Protein AF-A0A1G8D547-F1 (afdb_monomer_lite)

Sequence (159 aa):
MPERPPTANAPAVGGAAVYGAARLHSMTLLTQAVMVRANIDLDRMSAQQKVELADEIYVQQPNLLASILVFPRYGVDMLQLEVPIHVLLVAFQATKHCGHALPTISEDVQEICLQRLTATMKFTEGVPPDFIEQMITRFCVDRPERYLLAFVGAQLQSK

Secondary structure (DSSP, 8-state):
--PPPPPP------HHHHHHHHHHHHHTT--HHHHHHHHHHHHHS-HHHHHHHHHHHHHH-HHHHHHHHTGGGGT--HHHHHHHHHHHHHHHHHHHHTT-PPPP--HHHHHHHHHHHHHHHHHHTT--HHHHHHHHHHHHHTSTTHHHHHHHHHHHH--

Radius of gyration: 19.85 Å; chains: 1; bounding box: 50×58×54 Å

pLDDT: mean 74.21, std 18.01, range [31.64, 93.62]

Structure (mmCIF, N/CA/C/O backbone):
data_AF-A0A1G8D547-F1
#
_entry.id   AF-A0A1G8D547-F1
#
loop_
_atom_site.group_PDB
_atom_site.id
_atom_site.type_symbol
_atom_site.label_atom_id
_atom_site.label_alt_id
_atom_site.label_comp_id
_atom_site.label_asym_id
_atom_site.label_entity_id
_atom_site.label_seq_id
_atom_site.pdbx_PDB_ins_code
_atom_site.Cartn_x
_atom_site.Cartn_y
_atom_site.Cartn_z
_atom_site.occupancy
_atom_site.B_iso_or_equiv
_atom_site.auth_seq_id
_atom_site.auth_comp_id
_atom_site.auth_asym_id
_atom_site.auth_atom_id
_atom_site.pdbx_PDB_model_num
ATOM 1 N N . MET A 1 1 ? -31.331 -45.184 -36.145 1.00 42.84 1 MET A N 1
ATOM 2 C CA . MET A 1 1 ? -30.795 -44.396 -35.016 1.00 42.84 1 MET A CA 1
ATOM 3 C C . MET A 1 1 ? -29.322 -44.132 -35.272 1.00 42.84 1 MET A C 1
ATOM 5 O O . MET A 1 1 ? -28.595 -45.109 -35.389 1.00 42.84 1 MET 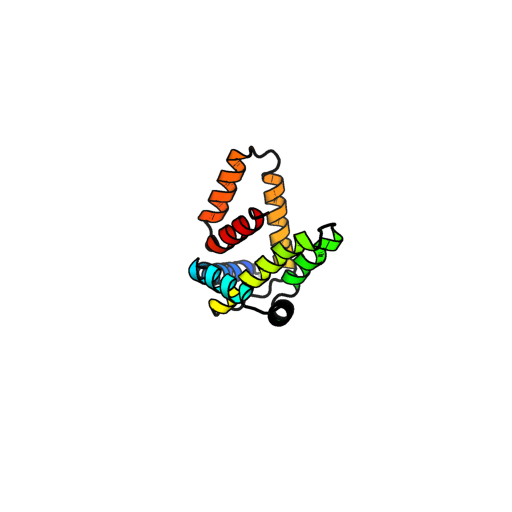A O 1
ATOM 9 N N . PRO A 1 2 ? -28.886 -42.871 -35.402 1.00 39.09 2 PRO A N 1
ATOM 10 C CA . PRO A 1 2 ? -27.487 -42.510 -35.224 1.00 39.09 2 PRO A CA 1
ATOM 11 C C . PRO A 1 2 ? -27.320 -41.626 -33.978 1.00 39.09 2 PRO A C 1
ATOM 13 O O . PRO A 1 2 ? -28.048 -40.652 -33.784 1.00 39.09 2 PRO A O 1
ATOM 16 N N . GLU A 1 3 ? -26.384 -42.016 -33.118 1.00 38.78 3 GLU A N 1
ATOM 17 C CA . GLU A 1 3 ? -26.054 -41.343 -31.863 1.00 38.78 3 GLU A CA 1
ATOM 18 C C . GLU A 1 3 ? -25.412 -39.965 -32.092 1.00 38.78 3 GLU A C 1
ATOM 20 O O . GLU A 1 3 ? -24.568 -39.787 -32.971 1.00 38.78 3 GLU A O 1
ATOM 25 N N . ARG A 1 4 ? -25.820 -38.981 -31.280 1.00 46.88 4 ARG A N 1
ATOM 26 C CA . ARG A 1 4 ? -25.168 -37.665 -31.176 1.00 46.88 4 ARG A CA 1
ATOM 27 C C . ARG A 1 4 ? -23.829 -37.805 -30.440 1.00 46.88 4 ARG A C 1
ATOM 29 O O . ARG A 1 4 ? -23.796 -38.487 -29.419 1.00 46.88 4 ARG A O 1
ATOM 36 N N . PRO A 1 5 ? -22.768 -37.091 -30.853 1.00 46.81 5 PRO A N 1
ATOM 37 C CA . PRO A 1 5 ? -21.551 -36.990 -30.056 1.00 46.81 5 PRO A CA 1
ATOM 38 C C . PRO A 1 5 ? -21.777 -36.112 -28.807 1.00 46.81 5 PRO A C 1
ATOM 40 O O . PRO A 1 5 ? -22.607 -35.195 -28.845 1.00 46.81 5 PRO A O 1
ATOM 43 N N . PRO A 1 6 ? -21.050 -36.359 -27.700 1.00 42.41 6 PRO A N 1
ATOM 44 C CA . PRO A 1 6 ? -21.187 -35.586 -26.474 1.00 42.41 6 PRO A CA 1
ATOM 45 C C . PRO A 1 6 ? -20.601 -34.182 -26.657 1.00 42.41 6 PRO A C 1
ATOM 47 O O . PRO A 1 6 ? -19.496 -33.998 -27.167 1.00 42.41 6 PRO A O 1
ATOM 50 N N . THR A 1 7 ? -21.365 -33.181 -26.227 1.00 45.09 7 THR A N 1
ATOM 51 C CA . THR A 1 7 ? -20.963 -31.775 -26.166 1.00 45.09 7 THR A CA 1
ATOM 52 C C . THR A 1 7 ? -19.737 -31.611 -25.275 1.00 45.09 7 THR A C 1
ATOM 54 O O . THR A 1 7 ? -19.788 -31.908 -24.081 1.00 45.09 7 THR A O 1
ATOM 57 N N . ALA A 1 8 ? -18.648 -31.112 -25.862 1.00 39.22 8 ALA A N 1
ATOM 58 C CA . ALA A 1 8 ? -17.474 -30.646 -25.143 1.00 39.22 8 ALA A CA 1
ATOM 59 C C . ALA A 1 8 ? -17.890 -29.557 -24.144 1.00 39.22 8 ALA A C 1
ATOM 61 O O . ALA A 1 8 ? -18.404 -28.503 -24.519 1.00 39.22 8 ALA A O 1
ATOM 62 N N . ASN A 1 9 ? -17.695 -29.855 -22.864 1.00 37.69 9 ASN A N 1
ATOM 63 C CA . ASN A 1 9 ? -17.926 -28.941 -21.761 1.00 37.69 9 ASN A CA 1
ATOM 64 C C . ASN A 1 9 ? -16.833 -27.860 -21.819 1.00 37.69 9 ASN A C 1
ATOM 66 O O . ASN A 1 9 ? -15.659 -28.145 -21.581 1.00 37.69 9 ASN A O 1
ATOM 70 N N . ALA A 1 10 ? -17.205 -26.643 -22.214 1.00 38.59 10 ALA A N 1
ATOM 71 C CA . ALA A 1 10 ? -16.317 -25.489 -22.179 1.00 38.59 10 ALA A CA 1
ATOM 72 C C . ALA A 1 10 ? -15.989 -25.136 -20.714 1.00 38.59 10 ALA A C 1
ATOM 74 O O . ALA A 1 10 ? -16.890 -25.168 -19.871 1.00 38.59 10 ALA A O 1
ATOM 75 N N . PRO A 1 11 ? -14.737 -24.786 -20.375 1.00 33.03 11 PRO A N 1
ATOM 76 C CA . PRO A 1 11 ? -14.408 -24.361 -19.025 1.00 33.03 11 PRO A CA 1
ATOM 77 C C . PRO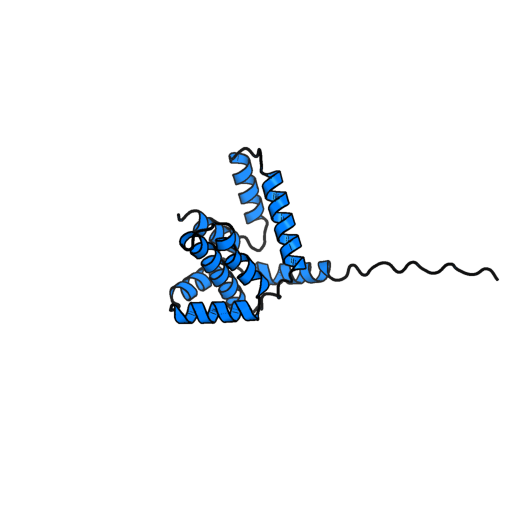 A 1 11 ? -15.047 -22.996 -18.745 1.00 33.03 11 PRO A C 1
ATOM 79 O O . PRO A 1 11 ? -14.949 -22.062 -19.543 1.00 33.03 11 PRO A O 1
ATOM 82 N N . ALA A 1 12 ? -15.711 -22.891 -17.596 1.00 37.91 12 ALA A N 1
ATOM 83 C CA . ALA A 1 12 ? -16.326 -21.672 -17.099 1.00 37.91 12 ALA A CA 1
ATOM 84 C C . ALA A 1 12 ? -15.260 -20.598 -16.812 1.00 37.91 12 ALA A C 1
ATOM 86 O O . ALA A 1 12 ? -14.698 -20.523 -15.721 1.00 37.91 12 ALA A O 1
ATOM 87 N N . VAL A 1 13 ? -15.009 -19.719 -17.784 1.00 42.16 13 VAL A N 1
ATOM 88 C CA . VAL A 1 13 ? -14.277 -18.457 -17.588 1.00 42.16 13 VAL A CA 1
ATOM 89 C C . VAL A 1 13 ? -15.232 -17.451 -16.929 1.00 42.16 13 VAL A C 1
ATOM 91 O O . VAL A 1 13 ? -15.712 -16.514 -17.556 1.00 42.16 13 VAL A O 1
ATOM 94 N N . GLY A 1 14 ? -15.593 -17.703 -15.668 1.00 31.64 14 GLY A N 1
ATOM 95 C CA . GLY A 1 14 ? -16.559 -16.889 -14.913 1.00 31.64 14 GLY A CA 1
ATOM 96 C C . GLY A 1 14 ? -15.946 -15.982 -13.843 1.00 31.64 14 GLY A C 1
ATOM 97 O O . GLY A 1 14 ? -16.586 -15.028 -13.415 1.00 31.64 14 GLY A O 1
ATOM 98 N N . GLY A 1 15 ? -14.706 -16.240 -13.409 1.00 31.78 15 GLY A N 1
ATOM 99 C CA . GLY A 1 15 ? -14.102 -15.527 -12.275 1.00 31.78 15 GLY A CA 1
ATOM 100 C C . GLY A 1 15 ? -13.550 -14.141 -12.625 1.00 31.78 15 GLY A C 1
ATOM 101 O O . GLY A 1 15 ? -13.888 -13.148 -11.987 1.00 31.78 15 GLY A O 1
ATOM 102 N N . ALA A 1 16 ? -12.729 -14.038 -13.673 1.00 36.09 16 ALA A N 1
ATOM 103 C CA . ALA A 1 16 ? -11.951 -12.824 -13.953 1.00 36.09 16 ALA A CA 1
ATOM 104 C C . ALA A 1 16 ? -12.806 -11.583 -14.292 1.00 36.09 16 ALA A C 1
ATOM 106 O O . ALA A 1 16 ? -12.427 -10.460 -13.958 1.00 36.09 16 ALA A O 1
ATOM 107 N N . ALA A 1 17 ? -13.973 -11.775 -14.916 1.00 31.97 17 ALA A N 1
ATOM 108 C CA . ALA A 1 17 ? -14.856 -10.681 -15.326 1.00 31.97 17 ALA A CA 1
ATOM 109 C C . ALA A 1 17 ? -15.592 -10.027 -14.139 1.00 31.97 17 ALA A C 1
ATOM 111 O O . ALA A 1 17 ? -15.756 -8.808 -14.109 1.00 31.97 17 ALA A O 1
ATOM 112 N N . VAL A 1 18 ? -15.975 -10.818 -13.131 1.00 34.03 18 VAL A N 1
ATOM 113 C CA . VAL A 1 18 ? -16.690 -10.328 -11.938 1.00 34.03 18 VAL A CA 1
ATOM 114 C C . VAL A 1 18 ? -15.742 -9.550 -11.018 1.00 34.03 18 VAL A C 1
ATOM 116 O O . VAL A 1 18 ? -16.104 -8.485 -10.514 1.00 34.03 18 VAL A O 1
ATOM 119 N N . TYR A 1 19 ? -14.487 -9.999 -10.895 1.00 40.41 19 TYR A N 1
ATOM 120 C CA . TYR A 1 19 ? -13.443 -9.245 -10.194 1.00 40.41 19 TYR A CA 1
ATOM 121 C C . TYR A 1 19 ? -13.097 -7.925 -10.899 1.00 40.41 19 TYR A C 1
ATOM 123 O O . TYR A 1 19 ? -12.807 -6.946 -10.222 1.00 40.41 19 TYR A O 1
ATOM 131 N N . GLY A 1 20 ? -13.169 -7.851 -12.234 1.00 37.03 20 GLY A N 1
ATOM 132 C CA . GLY A 1 20 ? -12.928 -6.613 -12.987 1.00 37.03 20 GLY A CA 1
ATOM 133 C C . GLY A 1 20 ? -13.960 -5.509 -12.719 1.00 37.03 20 GLY A C 1
ATOM 134 O O . GLY A 1 20 ? -13.585 -4.354 -12.529 1.00 37.03 20 GLY A O 1
ATOM 135 N N . ALA A 1 21 ? -15.249 -5.853 -12.646 1.00 32.59 21 ALA A N 1
ATOM 136 C CA . ALA A 1 21 ? -16.334 -4.880 -12.471 1.00 32.59 21 ALA A CA 1
ATOM 137 C C . ALA A 1 21 ? -16.433 -4.314 -11.039 1.00 32.59 21 ALA A C 1
ATOM 139 O O . ALA A 1 21 ? -16.667 -3.114 -10.867 1.00 32.59 21 ALA A O 1
ATOM 140 N N . ALA A 1 22 ? -16.198 -5.148 -10.017 1.00 40.44 22 ALA A N 1
ATOM 141 C CA . ALA A 1 22 ? -16.119 -4.705 -8.621 1.00 40.44 22 ALA A CA 1
ATOM 142 C C . ALA A 1 22 ? -14.847 -3.873 -8.357 1.00 40.44 22 ALA A C 1
ATOM 144 O O . ALA A 1 22 ? -14.898 -2.844 -7.684 1.00 40.44 22 ALA A O 1
ATOM 145 N N . ARG A 1 23 ? -13.720 -4.260 -8.976 1.00 46.38 23 ARG A N 1
ATOM 146 C CA . ARG A 1 23 ? -12.444 -3.527 -8.928 1.00 46.38 23 ARG A CA 1
ATOM 147 C C . ARG A 1 23 ? -12.541 -2.127 -9.539 1.00 46.38 23 ARG A C 1
ATOM 149 O O . ARG A 1 23 ? -11.896 -1.216 -9.042 1.00 46.38 23 ARG A O 1
ATOM 156 N N . LEU A 1 24 ? -13.369 -1.922 -10.563 1.00 43.84 24 LEU A N 1
ATOM 157 C CA . LEU A 1 24 ? -13.569 -0.596 -11.160 1.00 43.84 24 LEU A CA 1
ATOM 158 C C . LEU A 1 24 ? -14.406 0.347 -10.274 1.00 43.84 24 LEU A C 1
ATOM 160 O O . LEU A 1 24 ? -14.141 1.545 -10.271 1.00 43.84 24 LEU A O 1
ATOM 164 N N . HIS A 1 25 ? -15.360 -0.169 -9.488 1.00 46.19 25 HIS A N 1
ATOM 165 C CA . HIS A 1 25 ? -16.234 0.662 -8.643 1.00 46.19 25 HIS A CA 1
ATOM 166 C C . HIS A 1 25 ? -15.596 1.081 -7.314 1.00 46.19 25 HIS A C 1
ATOM 168 O O . HIS A 1 25 ? -15.775 2.219 -6.883 1.00 46.19 25 HIS A O 1
ATOM 174 N N . SER A 1 26 ? -14.832 0.201 -6.659 1.00 49.78 26 SER A N 1
ATOM 175 C CA . SER A 1 26 ? -14.186 0.547 -5.383 1.00 49.78 26 SER A CA 1
ATOM 176 C C . SER A 1 26 ? -12.991 1.491 -5.553 1.00 49.78 26 SER A C 1
ATOM 178 O O . SER A 1 26 ? -12.613 2.176 -4.606 1.00 49.78 26 SER A O 1
ATOM 180 N N . MET A 1 27 ? -12.395 1.561 -6.749 1.00 54.25 27 MET A N 1
ATOM 181 C CA . MET A 1 27 ? -11.133 2.279 -6.971 1.00 54.25 27 MET A CA 1
ATOM 182 C C . MET A 1 27 ? -11.286 3.686 -7.562 1.00 54.25 27 MET A C 1
ATOM 184 O O . MET A 1 27 ? -10.374 4.491 -7.412 1.00 54.25 27 MET A O 1
ATOM 188 N N . THR A 1 28 ? -12.457 4.057 -8.097 1.00 56.97 28 THR A N 1
ATOM 189 C CA . THR A 1 28 ? -12.821 5.470 -8.348 1.00 56.97 28 THR A CA 1
ATOM 190 C C . THR A 1 28 ? -13.057 6.275 -7.061 1.00 56.97 28 THR A C 1
ATOM 192 O O . THR A 1 28 ? -13.215 7.494 -7.118 1.00 56.97 28 THR A O 1
ATOM 195 N N . LEU A 1 29 ? -13.082 5.613 -5.897 1.00 67.94 29 LEU A N 1
ATOM 196 C CA . LEU A 1 29 ? -13.338 6.224 -4.587 1.00 67.94 29 LEU A CA 1
ATOM 197 C C . LEU A 1 29 ? 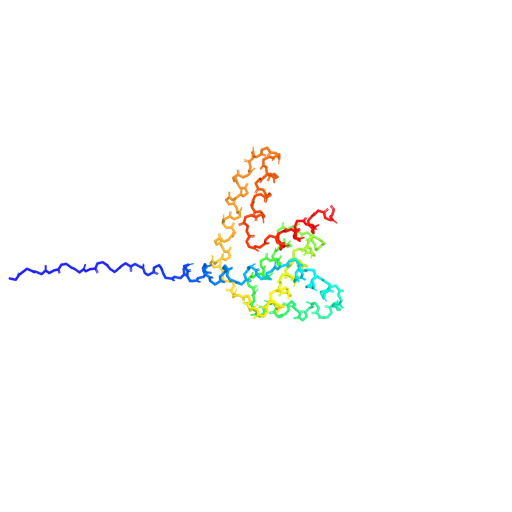-12.070 6.730 -3.886 1.00 67.94 29 LEU A C 1
ATOM 199 O O . LEU A 1 29 ? -12.172 7.573 -2.993 1.00 67.94 29 LEU A O 1
ATOM 203 N N . LEU A 1 30 ? -10.880 6.281 -4.311 1.00 77.88 30 LEU A N 1
ATOM 204 C CA . LEU A 1 30 ? -9.589 6.766 -3.808 1.00 77.88 30 LEU A CA 1
ATOM 205 C C . LEU A 1 30 ? -9.275 8.157 -4.368 1.00 77.88 30 LEU A C 1
ATOM 207 O O . LEU A 1 30 ? -8.338 8.364 -5.137 1.00 77.88 30 LEU A O 1
ATOM 211 N N . THR A 1 31 ? -10.103 9.128 -4.000 1.00 83.88 31 THR A N 1
ATOM 212 C CA . THR A 1 31 ? -9.918 10.529 -4.365 1.00 83.88 31 THR A CA 1
ATOM 213 C C . THR A 1 31 ? -8.723 11.128 -3.627 1.00 83.88 31 THR A C 1
ATOM 215 O O . THR A 1 31 ? -8.275 10.618 -2.598 1.00 83.88 31 THR A O 1
ATOM 218 N N . GLN A 1 32 ? -8.241 12.274 -4.110 1.00 83.00 32 GLN A N 1
ATOM 219 C CA . GLN A 1 32 ? -7.195 13.037 -3.429 1.00 83.00 32 GLN A CA 1
ATOM 220 C C . GLN A 1 32 ? -7.536 13.311 -1.960 1.00 83.00 32 GLN A C 1
ATOM 222 O O . GLN A 1 32 ? -6.682 13.161 -1.093 1.00 83.00 32 GLN A O 1
ATOM 227 N N . ALA A 1 33 ? -8.788 13.681 -1.676 1.00 85.81 33 ALA A N 1
ATOM 228 C CA . ALA A 1 33 ? -9.231 13.993 -0.323 1.00 85.81 33 ALA A CA 1
ATOM 229 C C . ALA A 1 33 ? -9.133 12.774 0.603 1.00 85.81 33 ALA A C 1
ATOM 231 O O . ALA A 1 33 ? -8.677 12.907 1.737 1.00 85.81 33 ALA A O 1
ATOM 232 N N . VAL A 1 34 ? -9.497 11.586 0.109 1.00 87.56 34 VAL A N 1
ATOM 233 C CA . VAL A 1 34 ? -9.392 10.339 0.876 1.00 87.56 34 VAL A CA 1
ATOM 234 C C . VAL A 1 34 ? -7.929 9.979 1.123 1.00 87.56 34 VAL A C 1
ATOM 236 O O . VAL A 1 34 ? -7.577 9.656 2.253 1.00 87.56 34 VAL A O 1
ATOM 239 N N . MET A 1 35 ? -7.066 10.085 0.108 1.00 89.56 35 MET A N 1
ATOM 240 C CA . MET A 1 35 ? -5.634 9.797 0.255 1.00 89.56 35 MET A CA 1
ATOM 241 C C . MET A 1 35 ? -4.957 10.740 1.257 1.00 89.56 35 MET A C 1
ATOM 243 O O . MET A 1 35 ? -4.229 10.289 2.138 1.00 89.56 35 MET A O 1
ATOM 247 N N . VAL A 1 36 ? -5.236 12.046 1.170 1.00 88.12 36 VAL A N 1
ATOM 248 C CA . VAL A 1 36 ? -4.709 13.044 2.115 1.00 88.12 36 VAL A CA 1
ATOM 249 C C . VAL A 1 36 ? -5.232 12.779 3.522 1.00 88.12 36 VAL A C 1
ATOM 251 O O . VAL A 1 36 ? -4.460 12.808 4.478 1.00 88.12 36 VAL A O 1
ATOM 254 N N . ARG A 1 37 ? -6.530 12.484 3.663 1.00 90.62 37 ARG A N 1
ATOM 255 C CA . ARG A 1 37 ? -7.122 12.180 4.964 1.00 90.62 37 ARG A CA 1
ATOM 256 C C . ARG A 1 37 ? -6.505 10.932 5.589 1.00 90.62 37 ARG A C 1
ATOM 258 O O . ARG A 1 37 ? -6.141 10.981 6.758 1.00 90.62 37 ARG A O 1
ATOM 265 N N . ALA A 1 38 ? -6.348 9.866 4.808 1.00 91.00 38 ALA A N 1
ATOM 266 C CA . ALA A 1 38 ? -5.730 8.622 5.245 1.00 91.00 38 ALA A CA 1
ATOM 267 C C . ALA A 1 38 ? -4.285 8.836 5.708 1.00 91.00 38 ALA A C 1
ATOM 269 O O . ALA A 1 38 ? -3.909 8.329 6.761 1.00 91.00 38 ALA A O 1
ATOM 270 N N . ASN A 1 39 ? -3.499 9.628 4.970 1.00 90.94 39 ASN A N 1
ATOM 271 C CA . ASN A 1 39 ? -2.129 9.946 5.366 1.00 90.94 39 ASN A CA 1
ATOM 272 C C . ASN A 1 39 ? -2.088 10.765 6.667 1.00 90.94 39 ASN A C 1
ATOM 274 O O . ASN A 1 39 ? -1.357 10.410 7.581 1.00 90.94 39 ASN A O 1
ATOM 278 N N . ILE A 1 40 ? -2.918 11.808 6.792 1.00 91.75 40 ILE A N 1
ATOM 279 C CA . ILE A 1 40 ? -2.999 12.616 8.023 1.00 91.75 40 ILE A CA 1
ATOM 280 C C . ILE A 1 40 ? -3.420 11.763 9.224 1.00 91.75 40 ILE A C 1
ATOM 282 O O . ILE A 1 40 ? -2.875 11.925 10.314 1.00 91.75 40 ILE A O 1
ATOM 286 N N . ASP A 1 41 ? -4.406 10.884 9.049 1.00 92.38 41 ASP A N 1
ATOM 287 C CA . ASP A 1 41 ? -4.873 10.018 10.129 1.00 92.38 41 ASP A CA 1
ATOM 288 C C . ASP A 1 41 ? -3.788 9.013 10.530 1.00 92.38 41 ASP A C 1
ATOM 290 O O . ASP A 1 41 ? -3.573 8.819 11.723 1.00 92.38 41 ASP A O 1
ATOM 294 N N . LEU A 1 42 ? -3.042 8.459 9.569 1.00 92.25 42 LEU A N 1
ATOM 295 C CA . LEU A 1 42 ? -1.904 7.582 9.845 1.00 92.25 42 LEU A CA 1
ATOM 296 C C . LEU A 1 42 ? -0.745 8.315 10.542 1.00 92.25 42 LEU A C 1
ATOM 298 O O . LEU A 1 42 ? -0.135 7.762 11.454 1.00 92.25 42 LEU A O 1
ATOM 302 N N . ASP A 1 43 ? -0.449 9.560 10.166 1.00 90.81 43 ASP A N 1
ATOM 303 C CA . ASP A 1 43 ? 0.597 10.372 10.808 1.00 90.81 43 ASP A CA 1
ATOM 304 C C . ASP A 1 43 ? 0.250 10.715 12.263 1.00 90.81 43 ASP A C 1
ATOM 306 O O . ASP A 1 43 ? 1.136 10.885 13.101 1.00 90.81 43 ASP A O 1
ATOM 310 N N . ARG A 1 44 ? -1.046 10.777 12.584 1.00 93.06 44 ARG A N 1
ATOM 311 C CA . ARG A 1 44 ? -1.550 10.979 13.949 1.00 93.06 44 ARG A CA 1
ATOM 312 C C . ARG A 1 44 ? -1.561 9.703 14.788 1.00 93.06 44 ARG A C 1
ATOM 314 O O . ARG A 1 44 ? -1.697 9.806 16.006 1.00 93.06 44 ARG A O 1
ATOM 321 N N . MET A 1 45 ? -1.452 8.527 14.168 1.00 93.06 45 MET A N 1
ATOM 322 C CA . MET A 1 45 ? -1.432 7.258 14.892 1.00 93.06 45 MET A CA 1
ATOM 323 C C . MET A 1 45 ? -0.132 7.095 15.677 1.00 93.06 45 MET A C 1
ATOM 325 O O . MET A 1 45 ? 0.967 7.330 15.168 1.00 93.06 45 MET A O 1
ATOM 329 N N . SER A 1 46 ? -0.258 6.616 16.913 1.00 93.31 46 SER A N 1
ATOM 330 C CA . SER A 1 46 ? 0.882 6.148 17.694 1.00 93.31 46 SER A CA 1
ATOM 331 C C . SER A 1 46 ? 1.506 4.901 17.059 1.00 93.31 46 SER A C 1
ATOM 333 O O . SER A 1 46 ? 0.887 4.218 16.240 1.00 93.31 46 SER A O 1
ATOM 335 N N . ALA A 1 47 ? 2.728 4.557 17.473 1.00 90.06 47 ALA A N 1
ATOM 336 C CA . ALA A 1 47 ? 3.372 3.319 17.035 1.00 90.06 47 ALA A CA 1
ATOM 337 C C . ALA A 1 47 ? 2.494 2.085 17.316 1.00 90.06 47 ALA A C 1
ATOM 339 O O . ALA A 1 47 ? 2.359 1.224 16.454 1.00 90.06 47 ALA A O 1
ATOM 340 N N . GLN A 1 48 ? 1.826 2.049 18.473 1.00 92.81 48 GLN A N 1
ATOM 341 C CA . GLN A 1 48 ? 0.924 0.959 18.844 1.00 92.81 48 GLN A CA 1
ATOM 342 C C . GLN A 1 48 ? -0.282 0.860 17.899 1.00 92.81 48 GLN A C 1
ATOM 344 O O . GLN A 1 48 ? -0.608 -0.223 17.429 1.00 92.81 48 GLN A O 1
ATOM 349 N N . GLN A 1 49 ? -0.900 1.990 17.553 1.00 92.31 49 GLN A N 1
ATOM 350 C CA . GLN A 1 49 ? -2.035 2.016 16.622 1.00 92.31 49 GLN A CA 1
ATOM 351 C C . GLN A 1 49 ? -1.633 1.583 15.206 1.00 92.31 49 GLN A C 1
ATOM 353 O O . GLN A 1 49 ? -2.419 0.955 14.503 1.00 92.31 49 GLN A O 1
ATOM 358 N N . LYS A 1 50 ? -0.398 1.882 14.782 1.00 91.81 50 LYS A N 1
ATOM 359 C CA . LYS A 1 50 ? 0.140 1.394 13.503 1.00 91.81 50 LYS A CA 1
ATOM 360 C C . LYS A 1 50 ? 0.369 -0.119 13.518 1.00 91.81 50 LYS A C 1
ATOM 362 O O . LYS A 1 50 ? 0.141 -0.759 12.496 1.00 91.81 50 LYS A O 1
ATOM 367 N N . VAL A 1 51 ? 0.781 -0.687 14.655 1.00 92.00 51 VAL A N 1
ATOM 368 C CA . VAL A 1 51 ? 0.895 -2.145 14.832 1.00 92.00 51 VAL A CA 1
ATOM 369 C C . VAL A 1 51 ? -0.482 -2.801 14.769 1.00 92.00 51 VAL A C 1
ATOM 371 O O . VAL A 1 51 ? -0.660 -3.736 14.001 1.00 92.00 51 VAL A O 1
ATOM 374 N N . GLU A 1 52 ? -1.479 -2.257 15.467 1.00 93.62 52 GLU A N 1
ATOM 375 C CA . GLU A 1 52 ? -2.862 -2.755 15.398 1.00 93.62 52 GLU A CA 1
ATOM 376 C C . GLU A 1 52 ? -3.414 -2.701 13.964 1.00 93.62 52 GLU A C 1
ATOM 378 O O . GLU A 1 52 ? -4.034 -3.653 13.494 1.00 93.62 52 GLU A O 1
ATOM 383 N N . LEU A 1 53 ? -3.124 -1.625 13.223 1.00 92.00 53 LEU A N 1
ATOM 384 C CA . LEU A 1 53 ? -3.494 -1.522 11.812 1.00 92.00 53 LEU A CA 1
ATOM 385 C C . LEU A 1 53 ? -2.780 -2.575 10.949 1.00 92.00 53 LEU A C 1
ATOM 387 O O . LEU A 1 53 ? -3.382 -3.115 10.023 1.00 92.00 53 LEU A O 1
ATOM 391 N N . ALA A 1 54 ? -1.517 -2.888 11.241 1.00 91.19 54 ALA A N 1
ATOM 392 C CA . ALA A 1 54 ? -0.786 -3.952 10.558 1.00 91.19 54 ALA A CA 1
ATOM 393 C C . ALA A 1 54 ? -1.363 -5.343 10.872 1.00 91.19 54 ALA A C 1
ATOM 395 O O . ALA A 1 54 ? -1.475 -6.165 9.962 1.00 91.19 54 ALA A O 1
ATOM 396 N N . ASP A 1 55 ? -1.794 -5.587 12.111 1.00 92.88 55 ASP A N 1
ATOM 397 C CA . ASP A 1 55 ? -2.478 -6.823 12.503 1.00 92.88 55 ASP A CA 1
ATOM 398 C C . ASP A 1 55 ? -3.820 -6.969 11.767 1.00 92.88 55 ASP A C 1
ATOM 400 O O . ASP A 1 55 ? -4.137 -8.038 11.240 1.00 92.88 55 ASP A O 1
ATOM 404 N N . GLU A 1 56 ? -4.590 -5.883 11.637 1.00 92.12 56 GLU A N 1
ATOM 405 C CA . GLU A 1 56 ? -5.808 -5.872 10.820 1.00 92.12 56 GLU A CA 1
ATOM 406 C C . GLU A 1 56 ? -5.519 -6.203 9.347 1.00 92.12 56 GLU A C 1
ATOM 408 O O . GLU A 1 56 ? -6.241 -6.992 8.727 1.00 92.12 56 GLU A O 1
ATOM 413 N N . ILE A 1 57 ? -4.455 -5.622 8.781 1.00 91.06 57 ILE A N 1
ATOM 414 C CA . ILE A 1 57 ? -4.016 -5.917 7.413 1.00 91.06 57 ILE A CA 1
ATOM 415 C C . ILE A 1 57 ? -3.616 -7.383 7.292 1.00 91.06 57 ILE A C 1
ATOM 417 O O . ILE A 1 57 ? -3.974 -8.013 6.304 1.00 91.06 57 ILE A O 1
ATOM 421 N N . TYR A 1 58 ? -2.918 -7.952 8.272 1.00 90.94 58 TYR A N 1
ATOM 422 C CA . TYR A 1 58 ? -2.558 -9.367 8.252 1.00 90.94 58 TYR A CA 1
ATOM 423 C C . TYR A 1 58 ? -3.798 -10.268 8.207 1.00 90.94 58 TYR A C 1
ATOM 425 O O . TYR A 1 58 ? -3.835 -11.226 7.437 1.00 90.94 58 TYR A O 1
ATOM 433 N N . VAL A 1 59 ? -4.843 -9.935 8.970 1.00 90.38 59 VAL A N 1
ATOM 434 C CA . VAL A 1 59 ? -6.101 -10.696 8.972 1.00 90.38 59 VAL A CA 1
ATOM 435 C C . VAL A 1 59 ? -6.833 -10.594 7.629 1.00 90.38 59 VAL A C 1
ATOM 437 O O . VAL A 1 59 ? -7.356 -11.594 7.141 1.00 90.38 59 VAL A O 1
ATOM 440 N N . GLN A 1 60 ? -6.888 -9.408 7.015 1.00 87.62 60 GLN A N 1
ATOM 441 C CA . GLN A 1 60 ? -7.671 -9.190 5.788 1.00 87.62 60 GLN A CA 1
ATOM 442 C C . GLN A 1 60 ? -6.894 -9.469 4.490 1.00 87.62 60 GLN A C 1
ATOM 444 O O . GLN A 1 60 ? -7.481 -9.849 3.473 1.00 87.62 60 GLN A O 1
ATOM 449 N N . GLN A 1 61 ? -5.584 -9.237 4.510 1.00 87.31 61 GLN A N 1
ATOM 450 C CA . GLN A 1 61 ? -4.671 -9.206 3.365 1.00 87.31 61 GLN A CA 1
ATOM 451 C C . GLN A 1 61 ? -3.305 -9.843 3.708 1.00 87.31 61 GLN A C 1
ATOM 453 O O . GLN A 1 61 ? -2.258 -9.214 3.506 1.00 87.31 61 GLN A O 1
ATOM 458 N N . PRO A 1 62 ? -3.276 -11.103 4.189 1.00 87.00 62 PRO A N 1
ATOM 459 C CA . PRO A 1 62 ? -2.041 -11.745 4.649 1.00 87.00 62 PRO A CA 1
ATOM 460 C C . PRO A 1 62 ?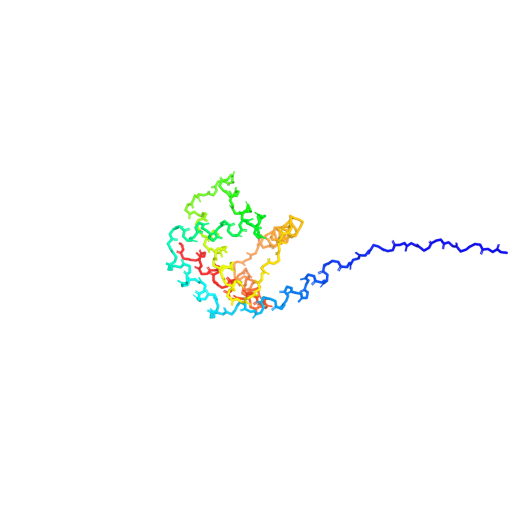 -0.967 -11.799 3.555 1.00 87.00 62 PRO A C 1
ATOM 462 O O . PRO A 1 62 ? 0.201 -11.511 3.812 1.00 87.00 62 PRO A O 1
ATOM 465 N N . ASN A 1 63 ? -1.370 -12.088 2.315 1.00 86.94 63 ASN A N 1
ATOM 466 C CA . ASN A 1 63 ? -0.459 -12.209 1.174 1.00 86.94 63 ASN A CA 1
ATOM 467 C C . ASN A 1 63 ? 0.182 -10.866 0.794 1.00 86.94 63 ASN A C 1
ATOM 469 O O . ASN A 1 63 ? 1.378 -10.797 0.509 1.00 86.94 63 ASN A O 1
ATOM 473 N N . LEU A 1 64 ? -0.591 -9.777 0.866 1.00 85.31 64 LEU A N 1
ATOM 474 C CA . LEU A 1 64 ? -0.105 -8.438 0.547 1.00 85.31 64 LEU A CA 1
ATOM 475 C C . LEU A 1 64 ? 0.933 -7.970 1.572 1.00 85.31 64 LEU A C 1
ATOM 477 O O . LEU A 1 64 ? 1.987 -7.469 1.186 1.00 85.31 64 LEU A O 1
ATOM 481 N N . LEU A 1 65 ? 0.684 -8.187 2.866 1.00 88.06 65 LEU A N 1
ATOM 482 C CA . LEU A 1 65 ? 1.658 -7.852 3.904 1.00 88.06 65 LEU A CA 1
ATOM 483 C C . LEU A 1 65 ? 2.911 -8.732 3.800 1.00 88.06 65 LEU A C 1
ATOM 485 O O . LEU A 1 65 ? 4.031 -8.218 3.824 1.00 88.06 65 LEU A O 1
ATOM 489 N N . ALA A 1 66 ? 2.738 -10.041 3.600 1.00 87.44 66 ALA A N 1
ATOM 490 C CA . ALA A 1 66 ? 3.848 -10.972 3.407 1.00 87.44 66 ALA A CA 1
ATOM 491 C C . ALA A 1 66 ? 4.734 -10.589 2.206 1.00 87.44 66 ALA A C 1
ATOM 493 O O . ALA A 1 66 ? 5.958 -10.705 2.288 1.00 87.44 66 ALA A O 1
ATOM 494 N N . SER A 1 67 ? 4.138 -10.069 1.125 1.00 86.25 67 SER A N 1
ATOM 495 C CA . SER A 1 67 ? 4.868 -9.617 -0.067 1.00 86.25 67 SER A CA 1
ATOM 496 C C . SER A 1 67 ? 5.867 -8.495 0.213 1.00 86.25 67 SER A C 1
ATOM 498 O O . SER A 1 67 ? 6.895 -8.425 -0.450 1.00 86.25 67 SER A O 1
ATOM 500 N N . ILE A 1 68 ? 5.596 -7.652 1.212 1.00 87.69 68 ILE A N 1
ATOM 501 C CA . ILE A 1 68 ? 6.492 -6.570 1.627 1.00 87.69 68 ILE A CA 1
ATOM 502 C C . ILE A 1 68 ? 7.511 -7.102 2.633 1.00 87.69 68 ILE A C 1
ATOM 504 O O . ILE A 1 68 ? 8.709 -6.875 2.489 1.00 87.69 68 ILE A O 1
ATOM 508 N N . LEU A 1 69 ? 7.056 -7.871 3.626 1.00 88.00 69 LEU A N 1
ATOM 509 C CA . LEU A 1 69 ? 7.911 -8.373 4.707 1.00 88.00 69 LEU A CA 1
ATOM 510 C C . LEU A 1 69 ? 9.007 -9.342 4.238 1.00 88.00 69 LEU A C 1
ATOM 512 O O . LEU A 1 69 ? 9.959 -9.592 4.976 1.00 88.00 69 LEU A O 1
ATOM 516 N N . VAL A 1 70 ? 8.909 -9.884 3.021 1.00 89.25 70 VAL A N 1
ATOM 517 C CA . VAL A 1 70 ? 9.958 -10.729 2.436 1.00 89.25 70 VAL A CA 1
ATOM 518 C C . VAL A 1 70 ? 11.138 -9.923 1.873 1.00 89.25 70 VAL A C 1
ATOM 520 O O . VAL A 1 70 ? 12.221 -10.483 1.717 1.00 89.25 70 VAL A O 1
ATOM 523 N N . PHE A 1 71 ? 10.981 -8.622 1.601 1.00 86.69 71 PHE A N 1
ATOM 524 C CA . PHE A 1 71 ? 12.009 -7.785 0.960 1.00 86.69 71 PHE A CA 1
ATOM 525 C C . PHE A 1 71 ? 13.383 -7.807 1.653 1.00 86.69 71 PHE A C 1
ATOM 527 O O . PHE A 1 71 ? 14.386 -7.906 0.940 1.00 86.69 71 PHE A O 1
ATOM 534 N N . PRO A 1 72 ? 13.493 -7.822 2.998 1.00 87.69 72 PRO A N 1
ATOM 535 C CA . PRO A 1 72 ? 14.789 -7.943 3.667 1.00 87.69 72 PRO A CA 1
ATOM 536 C C . PRO A 1 72 ? 15.561 -9.216 3.308 1.00 87.69 72 PRO A C 1
ATOM 538 O O . PRO A 1 72 ? 16.789 -9.211 3.285 1.00 87.69 72 PRO A O 1
ATOM 541 N N . ARG A 1 73 ? 14.867 -10.308 2.955 1.00 87.31 73 ARG A N 1
ATOM 542 C CA . ARG A 1 73 ? 15.517 -11.552 2.498 1.00 87.31 73 ARG A CA 1
ATOM 543 C C . ARG A 1 73 ? 16.199 -11.397 1.139 1.00 87.31 73 ARG A C 1
ATOM 545 O O . ARG A 1 73 ? 17.053 -12.207 0.797 1.00 87.31 73 ARG A O 1
ATOM 552 N N . TYR A 1 74 ? 15.838 -10.359 0.393 1.00 84.12 74 TYR A N 1
ATOM 553 C CA . TYR A 1 74 ? 16.419 -9.998 -0.895 1.00 84.12 74 TYR A CA 1
ATOM 554 C C . TYR A 1 74 ? 17.399 -8.818 -0.791 1.00 84.12 74 TYR A C 1
ATOM 556 O O . TYR A 1 74 ? 17.771 -8.243 -1.809 1.00 84.12 74 TYR A O 1
ATOM 564 N N . GLY A 1 75 ? 17.840 -8.463 0.423 1.00 84.44 75 GLY A N 1
ATOM 565 C CA . GLY A 1 75 ? 18.864 -7.438 0.648 1.00 84.44 75 GLY A CA 1
ATOM 566 C C . GLY A 1 75 ? 18.340 -6.003 0.746 1.00 84.44 75 GLY A C 1
ATOM 567 O O . GLY A 1 75 ? 19.141 -5.074 0.723 1.00 84.44 75 GLY A O 1
ATOM 568 N N . VAL A 1 76 ? 17.021 -5.810 0.861 1.00 85.25 76 VAL A N 1
ATOM 569 C CA . VAL A 1 76 ? 16.425 -4.489 1.118 1.00 85.25 76 VAL A CA 1
ATOM 570 C C . VAL A 1 76 ? 16.633 -4.110 2.584 1.00 85.25 76 VAL A C 1
ATOM 572 O O . VAL A 1 76 ? 16.282 -4.874 3.484 1.00 85.25 76 VAL A O 1
ATOM 575 N N . ASP A 1 77 ? 17.190 -2.925 2.828 1.00 87.31 77 ASP A N 1
ATOM 576 C CA . ASP A 1 77 ? 17.421 -2.423 4.185 1.00 87.31 77 ASP A CA 1
ATOM 577 C C . ASP A 1 77 ? 16.096 -2.100 4.906 1.00 87.31 77 ASP A C 1
ATOM 579 O O . ASP A 1 77 ? 15.096 -1.742 4.278 1.00 87.31 77 ASP A O 1
ATOM 583 N N . MET A 1 78 ? 16.081 -2.171 6.239 1.00 82.25 78 MET A N 1
ATOM 584 C CA . MET A 1 78 ? 14.897 -1.834 7.038 1.00 82.25 78 MET A CA 1
ATOM 585 C C . MET A 1 78 ? 14.423 -0.387 6.819 1.00 82.25 78 MET A C 1
ATOM 587 O O . MET A 1 78 ? 13.220 -0.159 6.730 1.00 82.25 78 MET A O 1
ATOM 591 N N . LEU A 1 79 ? 15.330 0.575 6.615 1.00 84.44 79 LEU A N 1
ATOM 592 C CA . LEU A 1 79 ? 14.996 1.965 6.261 1.00 84.44 79 LEU A CA 1
ATOM 593 C C . LEU A 1 79 ? 14.351 2.088 4.875 1.00 84.44 79 LEU A C 1
ATOM 595 O O . LEU A 1 79 ? 13.617 3.039 4.592 1.00 84.44 79 LEU A O 1
ATOM 599 N N . GLN A 1 80 ? 14.658 1.165 3.964 1.00 83.75 80 GLN A N 1
ATOM 600 C CA . GLN A 1 80 ? 14.013 1.103 2.653 1.00 83.75 80 GLN A CA 1
ATOM 601 C C . GLN A 1 80 ? 12.644 0.425 2.741 1.00 83.75 80 GLN A C 1
ATOM 603 O O . GLN A 1 80 ? 11.767 0.748 1.944 1.00 83.75 80 GLN A O 1
ATOM 608 N N . LEU A 1 81 ? 12.444 -0.451 3.730 1.00 87.75 81 LEU A N 1
ATOM 609 C CA . LEU A 1 81 ? 11.179 -1.129 4.004 1.00 87.75 81 LEU A CA 1
ATOM 610 C C . LEU A 1 81 ? 10.107 -0.200 4.599 1.00 87.75 81 LEU A C 1
ATOM 612 O O . LEU A 1 81 ? 8.914 -0.449 4.428 1.00 87.75 81 LEU A O 1
ATOM 616 N N . GLU A 1 82 ? 10.508 0.899 5.240 1.00 87.00 82 GLU A N 1
ATOM 617 C CA . GLU A 1 82 ? 9.574 1.888 5.798 1.00 87.00 82 GLU A CA 1
ATOM 618 C C . GLU A 1 82 ? 8.628 2.468 4.741 1.00 87.00 82 GLU A C 1
ATOM 620 O O . GLU A 1 82 ? 7.437 2.626 4.998 1.00 87.00 82 GLU A O 1
ATOM 625 N N . VAL A 1 83 ? 9.129 2.731 3.530 1.00 87.75 83 VAL A N 1
ATOM 626 C CA . VAL A 1 83 ? 8.330 3.315 2.443 1.00 87.75 83 VAL A CA 1
ATOM 627 C C . VAL A 1 83 ? 7.202 2.383 1.982 1.00 87.75 83 VAL A C 1
ATOM 629 O O . VAL A 1 83 ? 6.046 2.811 2.010 1.00 87.75 83 VAL A O 1
ATOM 632 N N . PRO A 1 84 ? 7.459 1.123 1.570 1.00 88.12 84 PRO A N 1
ATOM 633 C CA . PRO A 1 84 ? 6.389 0.221 1.159 1.00 88.12 84 PRO A CA 1
ATOM 634 C C . PRO A 1 84 ? 5.422 -0.102 2.306 1.00 88.12 84 PRO A C 1
ATOM 636 O O . PRO A 1 84 ? 4.222 -0.205 2.054 1.00 88.12 84 PRO A O 1
ATOM 639 N N . ILE A 1 85 ? 5.894 -0.190 3.557 1.00 90.88 85 ILE A N 1
ATOM 640 C CA . ILE A 1 85 ? 5.010 -0.357 4.722 1.00 90.88 85 ILE A CA 1
ATOM 641 C C . ILE A 1 85 ? 4.093 0.863 4.886 1.00 90.88 85 ILE A C 1
ATOM 643 O O . ILE A 1 85 ? 2.880 0.700 5.007 1.00 90.88 85 ILE A O 1
ATOM 647 N N . HIS A 1 86 ? 4.638 2.082 4.845 1.00 90.75 86 HIS A N 1
ATOM 648 C CA . HIS A 1 86 ? 3.849 3.314 4.965 1.00 90.75 86 HIS A CA 1
ATOM 649 C C . HIS A 1 86 ? 2.806 3.424 3.853 1.00 90.75 86 HIS A C 1
ATOM 651 O O . HIS A 1 86 ? 1.632 3.677 4.119 1.00 90.75 86 HIS A O 1
ATOM 657 N N . VAL A 1 87 ? 3.205 3.153 2.609 1.00 89.69 87 VAL A N 1
ATOM 658 C CA . VAL A 1 87 ? 2.294 3.128 1.456 1.00 89.69 87 VAL A CA 1
ATOM 659 C C . VAL A 1 87 ? 1.162 2.121 1.661 1.00 89.69 87 VAL A C 1
ATOM 661 O O . VAL A 1 87 ? 0.005 2.456 1.398 1.00 89.69 87 VAL A O 1
ATOM 664 N N . LEU A 1 88 ? 1.468 0.915 2.148 1.00 90.69 88 LEU A N 1
ATOM 665 C CA . LEU A 1 88 ? 0.460 -0.110 2.419 1.00 90.69 88 LEU A CA 1
ATOM 666 C C . LEU A 1 88 ? -0.533 0.348 3.495 1.00 90.69 88 LEU A C 1
ATOM 668 O O . LEU A 1 88 ? -1.743 0.224 3.300 1.00 90.69 88 LEU A O 1
ATOM 672 N N . LEU A 1 89 ? -0.038 0.921 4.595 1.00 91.69 89 LEU A N 1
ATOM 673 C CA . LEU A 1 89 ? -0.876 1.427 5.683 1.00 91.69 89 LEU A CA 1
ATOM 674 C C . LEU A 1 89 ? -1.803 2.556 5.206 1.00 91.69 89 LEU A C 1
ATOM 676 O O . LEU A 1 89 ? -3.003 2.513 5.480 1.00 91.69 89 LEU A O 1
ATOM 680 N N . VAL A 1 90 ? -1.290 3.530 4.443 1.00 91.38 90 VAL A N 1
ATOM 681 C CA . VAL A 1 90 ? -2.106 4.629 3.891 1.00 91.38 90 VAL A CA 1
ATOM 682 C C . VAL A 1 90 ? -3.150 4.103 2.911 1.00 91.38 90 VAL A C 1
ATOM 684 O O . VAL A 1 90 ? -4.310 4.509 2.980 1.00 91.38 90 VAL A O 1
ATOM 687 N N . ALA A 1 91 ? -2.774 3.190 2.011 1.00 88.62 91 ALA A N 1
ATOM 688 C CA . ALA A 1 91 ? -3.703 2.613 1.043 1.00 88.62 91 ALA A CA 1
ATOM 689 C C . ALA A 1 91 ? -4.838 1.849 1.740 1.00 88.62 91 ALA A C 1
ATOM 691 O O . ALA A 1 91 ? -6.011 2.032 1.406 1.00 88.62 91 ALA A O 1
ATOM 692 N N . PHE A 1 92 ? -4.507 1.045 2.752 1.00 88.88 92 PHE A N 1
ATOM 693 C CA . PHE A 1 92 ? -5.495 0.313 3.537 1.00 88.88 92 PHE A CA 1
ATOM 694 C C . PHE A 1 92 ? -6.417 1.265 4.310 1.00 88.88 92 PHE A C 1
ATOM 696 O O . PHE A 1 92 ? -7.641 1.157 4.220 1.00 88.88 92 PHE A O 1
ATOM 703 N N . GLN A 1 93 ? -5.859 2.279 4.971 1.00 89.69 93 GLN A N 1
ATOM 704 C CA . GLN A 1 93 ? -6.634 3.301 5.675 1.00 89.69 93 GLN A CA 1
ATOM 705 C C . GLN A 1 93 ? -7.571 4.076 4.727 1.00 89.69 93 GLN A C 1
ATOM 707 O O . GLN A 1 93 ? -8.736 4.315 5.051 1.00 89.69 93 GLN A O 1
ATOM 712 N N . ALA A 1 94 ? -7.113 4.409 3.519 1.00 88.88 94 ALA A N 1
ATOM 713 C CA . ALA A 1 94 ? -7.927 5.056 2.494 1.00 88.88 94 ALA A CA 1
ATOM 714 C C . ALA A 1 94 ? -9.113 4.179 2.060 1.00 88.88 94 ALA A C 1
ATOM 716 O O . ALA A 1 94 ? -10.232 4.674 1.906 1.00 88.88 94 ALA A O 1
ATOM 717 N N . THR A 1 95 ? -8.904 2.866 1.934 1.00 85.50 95 THR A N 1
ATOM 718 C CA . THR A 1 95 ? -9.990 1.926 1.608 1.00 85.50 95 THR A CA 1
ATOM 719 C C . THR A 1 95 ? -11.013 1.806 2.739 1.00 85.50 95 THR A C 1
ATOM 721 O O . THR A 1 95 ? -12.217 1.844 2.470 1.00 85.50 95 THR A O 1
ATOM 724 N N . LYS A 1 96 ? -10.563 1.831 4.005 1.00 85.94 96 LYS A N 1
ATOM 725 C CA . LYS A 1 96 ? -11.446 1.904 5.183 1.00 85.94 96 LYS A CA 1
ATOM 726 C C . LYS A 1 96 ? -12.315 3.163 5.161 1.00 85.94 96 LYS A C 1
ATOM 728 O O . LYS A 1 96 ? -13.520 3.072 5.382 1.00 85.94 96 LYS A O 1
ATOM 733 N N . HIS A 1 97 ? -11.749 4.326 4.831 1.00 85.12 97 HIS A N 1
ATOM 734 C CA . HIS A 1 97 ? -12.518 5.572 4.711 1.00 85.12 97 HIS A CA 1
ATOM 735 C C . HIS A 1 97 ? -13.561 5.544 3.585 1.00 85.12 97 HIS A C 1
ATOM 737 O O . HIS A 1 97 ? -14.589 6.208 3.692 1.00 85.12 97 HIS A O 1
ATOM 743 N N . CYS A 1 98 ? -13.331 4.757 2.532 1.00 80.94 98 CYS A N 1
ATOM 744 C CA . CYS A 1 98 ? -14.296 4.561 1.449 1.00 80.94 98 CYS A CA 1
ATOM 745 C C . CYS A 1 98 ? -15.418 3.570 1.806 1.00 80.94 98 CYS A C 1
ATOM 747 O O . CYS A 1 98 ? -16.277 3.303 0.964 1.00 80.94 98 CYS A O 1
ATOM 749 N N . GLY A 1 99 ? -15.402 2.983 3.010 1.00 74.31 99 GLY A N 1
ATOM 750 C CA . GLY A 1 99 ? -16.380 1.983 3.444 1.00 74.31 99 GLY A CA 1
ATOM 751 C C . GLY A 1 99 ? -16.319 0.674 2.654 1.00 74.31 99 GLY A C 1
ATOM 752 O O . GLY A 1 99 ? -17.267 -0.105 2.694 1.00 74.31 99 GLY A O 1
ATOM 753 N N . HIS A 1 100 ? -15.231 0.435 1.919 1.00 68.94 100 HIS A N 1
ATOM 754 C CA . HIS A 1 100 ? -15.051 -0.762 1.108 1.00 68.94 100 HIS A CA 1
ATOM 755 C C . HIS A 1 100 ? -13.949 -1.626 1.707 1.00 68.94 100 HIS A C 1
ATOM 757 O O . HIS A 1 100 ? -12.812 -1.181 1.860 1.00 68.94 100 HIS A O 1
ATOM 763 N N . ALA A 1 101 ? -14.284 -2.878 2.014 1.00 66.12 101 ALA A N 1
ATOM 764 C CA . ALA A 1 101 ? -13.283 -3.871 2.361 1.00 66.12 101 ALA A CA 1
ATOM 765 C C . ALA A 1 101 ? -12.454 -4.192 1.115 1.00 66.12 101 ALA A C 1
ATOM 767 O O . ALA A 1 101 ? -13.004 -4.478 0.046 1.00 66.12 101 ALA A O 1
ATOM 768 N N . LEU A 1 102 ? -11.130 -4.141 1.251 1.00 67.81 102 LEU A N 1
ATOM 769 C CA . LEU A 1 102 ? -10.237 -4.592 0.197 1.00 67.81 102 LEU A CA 1
ATOM 770 C C . LEU A 1 102 ? -10.498 -6.096 -0.012 1.00 67.81 102 LEU A C 1
ATOM 772 O O . LEU A 1 102 ? -10.386 -6.850 0.959 1.00 67.81 102 LEU A O 1
ATOM 776 N N . PRO A 1 103 ? -10.871 -6.564 -1.217 1.00 74.62 103 PRO A N 1
ATOM 777 C CA . PRO A 1 103 ? -11.057 -7.992 -1.444 1.00 74.62 103 PRO A CA 1
ATOM 778 C C . PRO A 1 103 ? -9.729 -8.707 -1.195 1.00 74.62 103 PRO A C 1
ATOM 780 O O . PRO A 1 103 ? -8.689 -8.232 -1.657 1.00 74.62 103 PRO A O 1
ATOM 783 N N . THR A 1 104 ? -9.738 -9.811 -0.445 1.00 81.31 104 THR A N 1
ATOM 784 C CA . THR A 1 104 ? -8.516 -10.573 -0.144 1.00 81.31 104 THR A CA 1
ATOM 785 C C . THR A 1 104 ? -7.822 -10.975 -1.438 1.00 81.31 104 THR A C 1
ATOM 787 O O . THR A 1 104 ? -8.395 -11.677 -2.274 1.00 81.31 104 THR A O 1
ATOM 790 N N . ILE A 1 105 ? -6.591 -10.496 -1.615 1.00 82.12 105 ILE A N 1
ATOM 791 C CA . ILE A 1 105 ? -5.773 -10.824 -2.778 1.00 82.12 105 ILE A CA 1
ATOM 792 C C . ILE A 1 105 ? -5.251 -12.248 -2.584 1.00 82.12 105 ILE A C 1
ATOM 794 O O . ILE A 1 105 ? -4.479 -12.514 -1.660 1.00 82.12 105 ILE A O 1
ATOM 798 N N . SER A 1 106 ? -5.695 -13.176 -3.433 1.00 84.56 106 SER A N 1
ATOM 799 C CA . SER A 1 106 ? -5.161 -14.538 -3.442 1.00 84.56 106 SER A CA 1
ATOM 800 C C . SER A 1 106 ? -3.730 -14.561 -3.977 1.00 84.56 106 SER A C 1
ATOM 802 O O . SER A 1 106 ? -3.305 -13.651 -4.694 1.00 84.56 106 SER A O 1
ATOM 804 N N . GLU A 1 107 ? -3.000 -15.625 -3.654 1.00 83.50 107 GLU A N 1
ATOM 805 C CA . GLU A 1 107 ? -1.648 -15.855 -4.165 1.00 83.50 107 GLU A CA 1
ATOM 806 C C . GLU A 1 107 ? -1.619 -15.854 -5.702 1.00 83.50 107 GLU A C 1
ATOM 808 O O . GLU A 1 107 ? -0.803 -15.148 -6.285 1.00 83.50 107 GLU A O 1
ATOM 813 N N . ASP A 1 108 ? -2.594 -16.496 -6.359 1.00 84.00 108 ASP A N 1
ATOM 814 C CA . ASP A 1 108 ? -2.716 -16.489 -7.825 1.00 84.00 108 ASP A CA 1
ATOM 815 C C . ASP A 1 108 ? -2.863 -15.068 -8.395 1.00 84.00 108 ASP A C 1
ATOM 817 O O . ASP A 1 108 ? -2.252 -14.704 -9.402 1.00 84.00 108 ASP A O 1
ATOM 821 N N . VAL A 1 109 ? -3.682 -14.224 -7.751 1.00 81.62 109 VAL A N 1
ATOM 822 C CA . VAL A 1 109 ? -3.877 -12.834 -8.191 1.00 81.62 109 VAL A CA 1
ATOM 823 C C . VAL A 1 109 ? -2.591 -12.037 -7.999 1.00 81.62 109 VAL A C 1
ATOM 825 O O . VAL A 1 109 ? -2.241 -11.222 -8.859 1.00 81.62 109 VAL A O 1
ATOM 828 N N . GLN A 1 110 ? -1.882 -12.267 -6.895 1.00 81.75 110 GLN A N 1
ATOM 829 C CA . GLN A 1 110 ? -0.594 -11.644 -6.627 1.00 81.75 110 GLN A CA 1
ATOM 830 C C . GLN A 1 110 ? 0.462 -12.077 -7.650 1.00 81.75 110 GLN A C 1
ATOM 832 O O . GLN A 1 110 ? 1.150 -11.214 -8.197 1.00 81.75 110 GLN A O 1
ATOM 837 N N . GLU A 1 111 ? 0.548 -13.367 -7.972 1.00 84.69 111 GLU A N 1
ATOM 838 C CA . GLU A 1 111 ? 1.463 -13.901 -8.980 1.00 84.69 111 GLU A CA 1
ATOM 839 C C . GLU A 1 111 ? 1.198 -13.273 -10.354 1.00 84.69 111 GLU A C 1
ATOM 841 O O . GLU A 1 111 ? 2.115 -12.738 -10.978 1.00 84.69 111 GLU A O 1
ATOM 846 N N . ILE A 1 112 ? -0.065 -13.223 -10.791 1.00 83.69 112 ILE A N 1
ATOM 847 C CA . ILE A 1 112 ? -0.452 -12.565 -12.048 1.00 83.69 112 ILE A CA 1
ATOM 848 C C . ILE A 1 112 ? -0.046 -11.082 -12.044 1.00 83.69 112 ILE A C 1
ATOM 850 O O . ILE A 1 112 ? 0.417 -10.549 -13.059 1.00 83.69 112 ILE A O 1
ATOM 854 N N . CYS A 1 113 ? -0.213 -10.380 -10.919 1.00 80.62 113 CYS A N 1
ATOM 855 C CA . CYS A 1 113 ? 0.186 -8.977 -10.807 1.00 80.62 113 CYS A CA 1
ATOM 856 C C . CYS 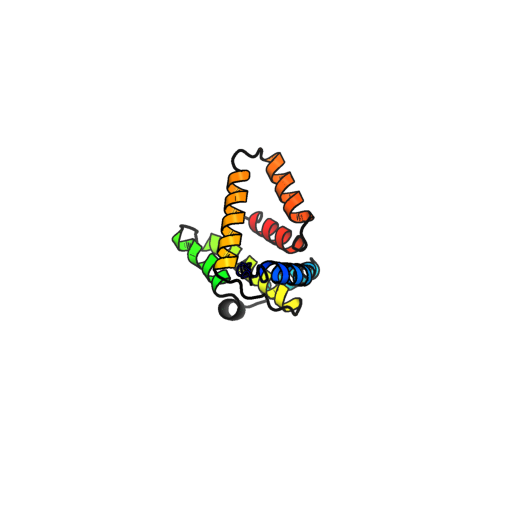A 1 113 ? 1.709 -8.801 -10.884 1.00 80.62 113 CYS A C 1
ATOM 858 O O . CYS A 1 113 ? 2.172 -7.899 -11.585 1.00 80.62 113 CYS A O 1
ATOM 860 N N . LEU A 1 114 ? 2.481 -9.674 -10.231 1.00 81.19 114 LEU A N 1
ATOM 861 C CA . LEU A 1 114 ? 3.942 -9.667 -10.289 1.00 81.19 114 LEU A CA 1
ATOM 862 C C . LEU A 1 114 ? 4.449 -9.983 -11.697 1.00 81.19 114 LEU A C 1
ATOM 864 O O . LEU A 1 114 ? 5.287 -9.250 -12.211 1.00 81.19 114 LEU A O 1
ATOM 868 N N . GLN A 1 115 ? 3.885 -10.986 -12.374 1.00 81.00 115 GLN A N 1
ATOM 869 C CA . GLN A 1 115 ? 4.235 -11.312 -13.760 1.00 81.00 115 GLN A CA 1
ATOM 870 C C . GLN A 1 115 ? 3.999 -10.121 -14.701 1.00 81.00 115 GLN A C 1
ATOM 872 O O . GLN A 1 115 ? 4.853 -9.803 -15.531 1.00 81.00 115 GLN A O 1
ATOM 877 N N . ARG A 1 116 ? 2.872 -9.410 -14.546 1.00 79.50 116 ARG A N 1
ATOM 878 C CA . ARG A 1 116 ? 2.588 -8.183 -15.310 1.00 79.50 116 ARG A CA 1
ATOM 879 C C . ARG A 1 116 ? 3.582 -7.066 -15.004 1.00 79.50 116 ARG A C 1
ATOM 881 O O . ARG A 1 116 ? 3.990 -6.362 -15.929 1.00 79.50 116 ARG A O 1
ATOM 888 N N . LEU A 1 117 ? 3.975 -6.899 -13.742 1.00 78.25 117 LEU A N 1
ATOM 889 C CA . LEU A 1 117 ? 4.986 -5.918 -13.349 1.00 78.25 117 LEU A CA 1
ATOM 890 C C . LEU A 1 117 ? 6.346 -6.262 -13.966 1.00 78.25 117 LEU A C 1
ATOM 892 O O . LEU A 1 117 ? 6.953 -5.408 -14.604 1.00 78.25 117 LEU A O 1
ATOM 896 N N . THR A 1 118 ? 6.785 -7.517 -13.865 1.00 77.38 118 THR A N 1
ATOM 897 C CA . THR A 1 118 ? 8.038 -7.996 -14.462 1.00 77.38 118 THR A CA 1
ATOM 898 C C . THR A 1 118 ? 8.041 -7.836 -15.980 1.00 77.38 118 THR A C 1
ATOM 900 O O . THR A 1 118 ? 9.036 -7.390 -16.544 1.00 77.38 118 THR A O 1
ATOM 903 N N . ALA A 1 119 ? 6.936 -8.159 -16.656 1.00 78.31 119 ALA A N 1
ATOM 904 C CA . ALA A 1 119 ? 6.800 -7.942 -18.095 1.00 78.31 119 ALA A CA 1
ATOM 905 C C . ALA A 1 119 ? 6.908 -6.452 -18.456 1.00 78.31 119 ALA A C 1
ATOM 907 O O . ALA A 1 119 ? 7.572 -6.106 -19.429 1.00 78.31 119 ALA A O 1
ATOM 908 N N . THR A 1 120 ? 6.309 -5.573 -17.646 1.00 75.56 120 THR A N 1
ATOM 909 C CA . THR A 1 120 ? 6.410 -4.117 -17.824 1.00 75.56 120 THR A CA 1
ATOM 910 C C . THR A 1 120 ? 7.851 -3.640 -17.643 1.00 75.56 120 THR A C 1
ATOM 912 O O . THR A 1 120 ? 8.352 -2.925 -18.502 1.00 75.56 120 THR A O 1
ATOM 915 N N . MET A 1 121 ? 8.548 -4.086 -16.592 1.00 74.56 121 MET A N 1
ATOM 916 C CA . MET A 1 121 ? 9.954 -3.734 -16.351 1.00 74.56 121 MET A CA 1
ATOM 917 C C . MET A 1 121 ? 10.853 -4.153 -17.521 1.00 74.56 121 MET A C 1
ATOM 919 O O . MET A 1 121 ? 11.599 -3.327 -18.039 1.00 74.56 121 MET A O 1
ATOM 923 N N . LYS A 1 122 ? 10.711 -5.395 -18.003 1.00 78.75 122 LYS A N 1
ATOM 924 C CA . LYS A 1 122 ? 11.448 -5.902 -19.173 1.00 78.75 122 LYS A CA 1
ATOM 925 C C . LYS A 1 122 ? 11.140 -5.126 -20.451 1.00 78.75 122 LYS A C 1
ATOM 927 O O . LYS A 1 122 ? 12.022 -4.920 -21.270 1.00 78.75 122 LYS A O 1
ATOM 932 N N . PHE A 1 123 ? 9.895 -4.690 -20.635 1.00 76.06 123 PHE A N 1
ATOM 933 C CA . PHE A 1 123 ? 9.520 -3.858 -21.779 1.00 76.06 123 PHE A CA 1
ATOM 934 C C . PHE A 1 123 ? 10.153 -2.460 -21.714 1.00 76.06 123 PHE A C 1
ATOM 936 O O . PHE A 1 123 ? 10.447 -1.865 -22.746 1.00 76.06 123 PHE A O 1
ATOM 943 N N . THR A 1 124 ? 10.371 -1.935 -20.507 1.00 69.44 124 THR A N 1
ATOM 944 C CA . THR A 1 124 ? 11.017 -0.633 -20.298 1.00 69.44 124 THR A CA 1
ATOM 945 C C . THR A 1 124 ? 12.549 -0.688 -20.302 1.00 69.44 124 THR A C 1
ATOM 947 O O . THR A 1 124 ? 13.182 0.363 -20.378 1.00 69.44 124 THR A O 1
ATOM 950 N N . GLU A 1 125 ? 13.167 -1.874 -20.261 1.00 71.12 125 GLU A N 1
ATOM 951 C CA . GLU A 1 125 ? 14.618 -2.032 -20.437 1.00 71.12 125 GLU A CA 1
ATOM 952 C C . GLU A 1 125 ? 15.030 -1.606 -21.860 1.00 71.12 125 GLU A C 1
ATOM 954 O O . GLU A 1 125 ? 14.519 -2.117 -22.852 1.00 71.12 125 GLU A O 1
ATOM 959 N N . GLY A 1 126 ? 15.942 -0.633 -21.976 1.00 66.75 126 GLY A N 1
ATOM 960 C CA . GLY A 1 126 ? 16.319 -0.018 -23.266 1.00 66.75 126 GLY A CA 1
ATOM 961 C C . GLY A 1 126 ? 15.439 1.170 -23.690 1.00 66.75 126 GLY A C 1
ATOM 962 O O . GLY A 1 126 ? 15.722 1.833 -24.686 1.00 66.75 126 GLY A O 1
ATOM 963 N N . VAL A 1 127 ? 14.425 1.462 -22.875 1.00 71.88 127 VAL A N 1
ATOM 964 C CA . VAL A 1 127 ? 13.605 2.673 -22.783 1.00 71.88 127 VAL A CA 1
ATOM 965 C C . VAL A 1 127 ? 14.349 4.025 -22.724 1.00 71.88 127 VAL A C 1
ATOM 967 O O . VAL A 1 127 ? 14.930 4.251 -21.660 1.00 71.88 127 VAL A O 1
ATOM 970 N N . PRO A 1 128 ? 14.390 4.964 -23.699 1.00 74.69 128 PRO A N 1
ATOM 971 C CA . PRO A 1 128 ? 14.926 6.296 -23.400 1.00 74.69 128 PRO A CA 1
ATOM 972 C C . PRO A 1 128 ? 14.152 6.955 -22.240 1.00 74.69 128 PRO A C 1
ATOM 974 O O . PRO A 1 128 ? 12.921 6.846 -22.204 1.00 74.69 128 PRO A O 1
ATOM 977 N N . PRO A 1 129 ? 14.829 7.634 -21.295 1.00 68.00 129 PRO A N 1
ATOM 978 C CA . PRO A 1 129 ? 14.218 8.115 -20.051 1.00 68.00 129 PRO A CA 1
ATOM 979 C C . PRO A 1 129 ? 13.028 9.061 -20.281 1.00 68.00 129 PRO A C 1
ATOM 981 O O . PRO A 1 129 ? 12.010 8.929 -19.602 1.00 68.00 129 PRO A O 1
ATOM 984 N N . ASP A 1 130 ? 13.082 9.906 -21.313 1.00 70.31 130 ASP A N 1
ATOM 985 C CA . ASP A 1 130 ? 11.983 10.810 -21.696 1.00 70.31 130 ASP A CA 1
ATOM 986 C C . ASP A 1 130 ? 10.703 10.052 -22.098 1.00 70.31 130 ASP A C 1
ATOM 988 O O . ASP A 1 130 ? 9.581 10.534 -21.933 1.00 70.31 130 ASP A O 1
ATOM 992 N N . PHE A 1 131 ? 10.858 8.837 -22.630 1.00 64.50 131 PHE A N 1
ATOM 993 C CA . PHE A 1 131 ? 9.749 7.966 -23.010 1.00 64.50 131 PHE A CA 1
ATOM 994 C C . PHE A 1 131 ? 9.216 7.175 -21.810 1.00 64.50 131 PHE A C 1
ATOM 996 O O . PHE A 1 131 ? 8.018 6.905 -21.735 1.00 64.50 131 PHE A O 1
ATOM 1003 N N . ILE A 1 132 ? 10.081 6.834 -20.848 1.00 65.69 132 ILE A N 1
ATOM 1004 C CA . ILE A 1 132 ? 9.674 6.220 -19.578 1.00 65.69 132 ILE A CA 1
ATOM 1005 C C . ILE A 1 132 ? 8.788 7.191 -18.795 1.00 65.69 132 ILE A C 1
ATOM 1007 O O . ILE A 1 132 ? 7.724 6.793 -18.325 1.00 65.69 132 ILE A O 1
ATOM 1011 N N . GLU A 1 133 ? 9.161 8.469 -18.717 1.00 65.62 133 GLU A N 1
ATOM 1012 C CA . GLU A 1 133 ? 8.377 9.487 -18.011 1.00 65.62 133 GLU A CA 1
ATOM 1013 C C . GLU A 1 133 ? 6.992 9.697 -18.653 1.00 65.62 133 GLU A C 1
ATOM 1015 O O . GLU A 1 133 ? 5.974 9.752 -17.956 1.00 65.62 133 GLU A O 1
ATOM 1020 N N . GLN A 1 134 ? 6.917 9.700 -19.989 1.00 64.31 134 GLN A N 1
ATOM 1021 C CA . GLN A 1 134 ? 5.646 9.747 -20.722 1.00 64.31 134 GLN A CA 1
ATOM 1022 C C . GLN A 1 134 ? 4.791 8.492 -20.503 1.00 64.31 134 GLN A C 1
ATOM 1024 O O . GLN A 1 134 ? 3.573 8.597 -20.331 1.00 64.31 134 GLN A O 1
ATOM 1029 N N . MET A 1 135 ? 5.404 7.305 -20.472 1.00 64.62 135 MET A N 1
ATOM 1030 C CA . MET A 1 135 ? 4.698 6.054 -20.187 1.00 64.62 135 MET A CA 1
ATOM 1031 C C . MET A 1 135 ? 4.169 6.010 -18.753 1.00 64.62 135 MET A C 1
ATOM 1033 O O . MET A 1 135 ? 3.013 5.642 -18.562 1.00 64.62 135 MET A O 1
ATOM 1037 N N . ILE A 1 136 ? 4.964 6.423 -17.761 1.00 64.50 136 ILE A N 1
ATOM 1038 C CA . ILE A 1 136 ? 4.540 6.514 -16.355 1.00 64.50 136 ILE A CA 1
ATOM 1039 C C . ILE A 1 136 ? 3.401 7.526 -16.218 1.00 64.50 136 ILE A C 1
ATOM 1041 O O . ILE A 1 136 ? 2.378 7.219 -15.610 1.00 64.50 136 ILE A O 1
ATOM 1045 N N . THR A 1 137 ? 3.530 8.702 -16.836 1.00 64.94 137 THR A N 1
ATOM 1046 C CA . THR A 1 137 ? 2.489 9.737 -16.804 1.00 64.94 137 THR A CA 1
ATOM 1047 C C . THR A 1 137 ? 1.178 9.209 -17.377 1.00 64.94 137 THR A C 1
ATOM 1049 O O . THR A 1 137 ? 0.131 9.321 -16.742 1.00 64.94 137 THR A O 1
ATOM 1052 N N . ARG A 1 138 ? 1.222 8.552 -18.540 1.00 61.91 138 ARG A N 1
ATOM 1053 C CA . ARG A 1 138 ? 0.032 7.966 -19.168 1.00 61.91 138 ARG A CA 1
ATOM 1054 C C . ARG A 1 138 ? -0.551 6.816 -18.346 1.00 61.91 138 ARG A C 1
ATOM 1056 O O . ARG A 1 138 ? -1.763 6.728 -18.177 1.00 61.91 138 ARG A O 1
ATOM 1063 N N . PHE A 1 139 ? 0.310 5.982 -17.767 1.00 63.22 139 PHE A N 1
ATOM 1064 C CA . PHE A 1 139 ? -0.081 4.896 -16.872 1.00 63.22 139 PHE A CA 1
ATOM 1065 C C . PHE A 1 139 ? -0.787 5.402 -15.605 1.00 63.22 139 PHE A C 1
ATOM 1067 O O . PHE A 1 139 ? -1.733 4.765 -15.139 1.00 63.22 139 PHE A O 1
ATOM 1074 N N . CYS A 1 140 ? -0.355 6.542 -15.063 1.00 60.50 140 CYS A N 1
ATOM 1075 C CA . CYS A 1 140 ? -0.939 7.158 -13.875 1.00 60.50 140 CYS A CA 1
ATOM 1076 C C . CYS A 1 140 ? -2.227 7.941 -14.171 1.00 60.50 140 CYS A C 1
ATOM 1078 O O . CYS A 1 140 ? -3.134 7.928 -13.345 1.00 60.50 140 CYS A O 1
ATOM 1080 N N . VAL A 1 141 ? -2.326 8.621 -15.319 1.00 61.16 141 VAL A N 1
ATOM 1081 C CA . VAL A 1 141 ? -3.457 9.510 -15.650 1.00 61.16 141 VAL A CA 1
ATOM 1082 C C . VAL A 1 141 ? -4.700 8.742 -16.107 1.00 61.16 141 VAL A C 1
ATOM 1084 O O . VAL A 1 141 ? -5.808 9.115 -15.720 1.00 61.16 141 VAL A O 1
ATOM 1087 N N . ASP A 1 142 ? -4.532 7.650 -16.858 1.00 61.12 142 ASP A N 1
ATOM 1088 C CA . ASP A 1 142 ? -5.650 6.897 -17.454 1.00 61.12 142 ASP A CA 1
ATOM 1089 C C . ASP A 1 142 ? -6.297 5.884 -16.486 1.00 61.12 142 ASP A C 1
ATOM 1091 O O . ASP A 1 142 ? -7.174 5.107 -16.872 1.00 61.12 142 ASP A O 1
ATOM 1095 N N . ARG A 1 143 ? -5.873 5.868 -15.214 1.00 66.00 143 ARG A N 1
ATOM 1096 C CA . ARG A 1 143 ? -6.306 4.882 -14.219 1.00 66.00 143 ARG A CA 1
ATOM 1097 C C . ARG A 1 143 ? -7.196 5.465 -13.121 1.00 66.00 143 ARG A C 1
ATOM 1099 O O . ARG A 1 143 ? -6.954 6.582 -12.657 1.00 66.00 143 ARG A O 1
ATOM 1106 N N . PRO A 1 144 ? -8.188 4.694 -12.633 1.00 63.06 144 PRO A N 1
ATOM 1107 C CA . PRO A 1 144 ? -9.010 5.118 -11.504 1.00 63.06 144 PRO A CA 1
ATOM 1108 C C . PRO A 1 144 ? -8.173 5.330 -10.228 1.00 63.06 144 PRO A C 1
ATOM 1110 O O . PRO A 1 144 ? -8.535 6.157 -9.399 1.00 63.06 144 PRO A O 1
ATOM 1113 N N . GLU A 1 145 ? -7.005 4.685 -10.104 1.00 71.94 145 GLU A N 1
ATOM 1114 C CA . GLU A 1 145 ? -6.107 4.786 -8.945 1.00 71.94 145 GLU A CA 1
ATOM 1115 C C . GLU A 1 145 ? -5.104 5.960 -8.996 1.00 71.94 145 GLU A C 1
ATOM 1117 O O . GLU A 1 145 ? -4.143 5.983 -8.223 1.00 71.94 145 GLU A O 1
ATOM 1122 N N . ARG A 1 146 ? -5.289 6.949 -9.882 1.00 75.56 146 ARG A N 1
ATOM 1123 C CA . ARG A 1 146 ? -4.308 8.027 -10.140 1.00 75.56 146 ARG A CA 1
ATOM 1124 C C . ARG A 1 146 ? -3.764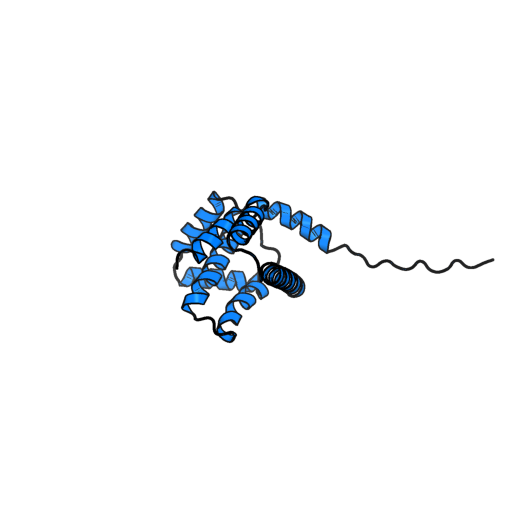 8.736 -8.896 1.00 75.56 146 ARG A C 1
ATOM 1126 O O . ARG A 1 146 ? -2.592 9.095 -8.859 1.00 75.56 146 ARG A O 1
ATOM 1133 N N . TYR A 1 147 ? -4.590 8.936 -7.867 1.00 80.94 147 TYR A N 1
ATOM 1134 C CA . TYR A 1 147 ? -4.177 9.631 -6.644 1.00 80.94 147 TYR A CA 1
ATOM 1135 C C . TYR A 1 147 ? -3.340 8.752 -5.718 1.00 80.94 147 TYR A C 1
ATOM 1137 O O . TYR A 1 147 ? -2.423 9.254 -5.073 1.00 80.94 147 TYR A O 1
ATOM 1145 N N . LEU A 1 148 ? -3.612 7.445 -5.687 1.00 80.69 148 LEU A N 1
ATOM 1146 C CA . LEU A 1 148 ? -2.753 6.486 -5.004 1.00 80.69 148 LEU A CA 1
ATOM 1147 C C . LEU A 1 148 ? -1.394 6.406 -5.708 1.00 80.69 148 LEU A C 1
ATOM 1149 O O . LEU A 1 148 ? -0.363 6.474 -5.049 1.00 80.69 148 LEU A O 1
ATOM 1153 N N . LEU A 1 149 ? -1.383 6.342 -7.042 1.00 79.19 149 LEU A N 1
ATOM 1154 C CA . LEU A 1 149 ? -0.141 6.310 -7.821 1.00 79.19 149 LEU A CA 1
ATOM 1155 C C . LEU A 1 149 ? 0.682 7.596 -7.655 1.00 79.19 149 LEU A C 1
ATOM 1157 O O . LEU A 1 149 ? 1.891 7.520 -7.452 1.00 79.19 149 LEU A O 1
ATOM 1161 N N . ALA A 1 150 ? 0.036 8.766 -7.668 1.00 81.88 150 ALA A N 1
ATOM 1162 C CA . ALA A 1 150 ? 0.697 10.043 -7.405 1.00 81.88 150 ALA A CA 1
ATOM 1163 C C . ALA A 1 150 ? 1.279 10.113 -5.984 1.00 81.88 150 ALA A C 1
ATOM 1165 O O . ALA A 1 150 ? 2.400 10.583 -5.802 1.00 81.88 150 ALA A O 1
ATOM 1166 N N . PHE A 1 151 ? 0.549 9.606 -4.984 1.00 83.25 151 PHE A N 1
ATOM 1167 C CA . PHE A 1 151 ? 1.040 9.519 -3.609 1.00 83.25 151 PHE A CA 1
ATOM 1168 C C . PHE A 1 151 ? 2.283 8.627 -3.506 1.00 83.25 151 PHE A C 1
ATOM 1170 O O . PHE A 1 151 ? 3.285 9.042 -2.933 1.00 83.25 151 PHE A O 1
ATOM 1177 N N . VAL A 1 152 ? 2.251 7.432 -4.105 1.00 83.12 152 VAL A N 1
ATOM 1178 C CA . VAL A 1 152 ? 3.408 6.522 -4.124 1.00 83.12 152 VAL A CA 1
ATOM 1179 C C . VAL A 1 152 ? 4.602 7.166 -4.826 1.00 83.12 152 VAL A C 1
ATOM 1181 O O . VAL A 1 152 ? 5.708 7.120 -4.297 1.00 83.12 152 VAL A O 1
ATOM 1184 N N . GLY A 1 153 ? 4.386 7.819 -5.972 1.00 78.38 153 GLY A N 1
ATOM 1185 C CA . GLY A 1 153 ? 5.437 8.553 -6.678 1.00 78.38 153 GLY A CA 1
ATOM 1186 C C . GLY A 1 153 ? 6.092 9.626 -5.804 1.00 78.38 153 GLY A C 1
ATOM 1187 O O . GLY A 1 153 ? 7.316 9.686 -5.731 1.00 78.38 153 GLY A O 1
ATOM 1188 N N . ALA A 1 154 ? 5.293 10.405 -5.070 1.00 81.19 154 ALA A N 1
ATOM 1189 C CA . ALA A 1 154 ? 5.805 11.409 -4.139 1.00 81.19 154 ALA A CA 1
ATOM 1190 C C . ALA A 1 154 ? 6.631 10.788 -2.995 1.00 81.19 154 ALA A C 1
ATOM 1192 O O . ALA A 1 154 ? 7.682 11.318 -2.646 1.00 81.19 154 ALA A O 1
ATOM 1193 N N . GLN A 1 155 ? 6.205 9.644 -2.447 1.00 81.06 155 GLN A N 1
ATOM 1194 C CA . GLN A 1 155 ? 6.951 8.932 -1.399 1.00 81.06 155 GLN A CA 1
ATOM 1195 C C . GLN A 1 155 ? 8.299 8.392 -1.898 1.00 81.06 155 GLN A C 1
ATOM 1197 O O . GLN A 1 155 ? 9.280 8.404 -1.160 1.00 81.06 155 GLN A O 1
ATOM 1202 N N . LEU A 1 156 ? 8.364 7.947 -3.157 1.00 76.12 156 LEU A N 1
ATOM 1203 C CA . LEU A 1 156 ? 9.604 7.460 -3.768 1.00 76.12 156 LEU A CA 1
ATOM 1204 C C . LEU A 1 156 ? 10.572 8.593 -4.144 1.00 76.12 156 LEU A C 1
ATOM 1206 O O . LEU A 1 156 ? 11.778 8.377 -4.119 1.00 76.12 156 LEU A O 1
ATOM 1210 N N . GLN A 1 157 ? 10.064 9.786 -4.475 1.00 70.56 157 GLN A N 1
ATOM 1211 C CA . GLN A 1 157 ? 10.874 10.976 -4.786 1.00 70.56 157 GLN A CA 1
ATOM 1212 C C . GLN A 1 157 ? 11.356 11.735 -3.543 1.00 70.56 157 GLN A C 1
ATOM 1214 O O . GLN A 1 157 ? 12.256 12.562 -3.641 1.00 70.56 157 GLN A O 1
ATOM 1219 N N . SER A 1 158 ? 10.756 11.485 -2.377 1.00 61.84 158 SER A N 1
ATOM 1220 C CA . SER A 1 158 ? 11.085 12.172 -1.123 1.00 61.84 158 SER A CA 1
ATOM 1221 C C . SER A 1 158 ? 12.335 11.610 -0.411 1.00 61.84 158 SER A C 1
ATOM 1223 O O . SER A 1 158 ? 12.516 11.882 0.779 1.00 61.84 158 SER A O 1
ATOM 1225 N N . LYS A 1 159 ? 13.186 10.834 -1.098 1.00 46.19 159 LYS A N 1
ATOM 1226 C CA . LYS A 1 159 ? 14.469 10.326 -0.583 1.00 46.19 159 LYS A CA 1
ATOM 1227 C C . LYS A 1 159 ? 15.656 10.865 -1.369 1.00 46.19 159 LYS A C 1
ATOM 1229 O O . LYS A 1 159 ? 15.569 10.890 -2.614 1.00 46.19 159 LYS A O 1
#

Foldseek 3Di:
DDDDDDDDDDDPPPPPVVCVVVVQVLLLQLDLVLLVVLLVVVVPDDPVRLVVLVVVCCVQAVPQSVVLVCVVVVVQDPVNSVLSSSLVSSVCSSSVVSVHRDHHQDPVNVVVVVVVVVVVVVVCVVPDVVRVVVVLVCVLPVDSNNSSSVVSVVSVVVD